Protein AF-A0A1Y1IPX4-F1 (afdb_monomer)

Foldseek 3Di:
DDPVVVVVVVVVVVCVVVVVDDDDDDDPLRPLCCLVVHDDDPVSNVVSCVVVVPD

Solvent-accessible surface area (backbone atoms only — not comparable to full-atom values): 3576 Å² total; per-residue (Å²): 134,61,69,71,60,54,53,52,52,53,52,54,51,52,40,40,75,68,68,76,48,82,92,74,93,72,55,83,92,69,47,49,69,44,69,82,77,46,94,62,56,72,69,60,39,52,54,30,42,63,73,70,66,69,127

Sequence (55 aa):
RSKHIDVIHHFARERVARSGVAFAYCRTEDMTADIMTKALGPGKFKKCKSEIEIA

Mean predicted aligned error: 5.99 Å

pLDDT: mean 87.62, std 8.82, range [45.84, 94.38]

Structure (mmCIF, N/CA/C/O backbone):
data_AF-A0A1Y1IPX4-F1
#
_entry.id   AF-A0A1Y1IPX4-F1
#
loop_
_atom_site.group_PDB
_atom_site.id
_atom_site.type_symbol
_atom_site.label_atom_id
_atom_site.label_alt_id
_atom_site.label_comp_id
_atom_site.label_asym_id
_atom_site.label_entity_id
_atom_site.label_seq_id
_atom_site.pdbx_PDB_ins_code
_atom_site.Cartn_x
_atom_site.Cartn_y
_atom_site.Cartn_z
_atom_site.occupancy
_atom_site.B_iso_or_equiv
_atom_site.auth_seq_id
_atom_site.auth_comp_id
_atom_site.auth_asym_id
_atom_site.auth_atom_id
_atom_site.pdbx_PDB_model_num
ATOM 1 N N . ARG A 1 1 ? 8.196 20.161 -10.621 1.00 62.09 1 ARG A N 1
ATOM 2 C CA . ARG A 1 1 ? 8.259 18.700 -10.861 1.00 62.09 1 ARG A CA 1
ATOM 3 C C . ARG A 1 1 ? 9.043 18.074 -9.712 1.00 62.09 1 ARG A C 1
ATOM 5 O O . ARG A 1 1 ? 10.231 18.342 -9.583 1.00 62.09 1 ARG A O 1
ATOM 12 N N . SER A 1 2 ? 8.361 17.380 -8.803 1.00 81.12 2 SER A N 1
ATOM 13 C CA . SER A 1 2 ? 8.976 16.888 -7.568 1.00 81.12 2 SER A CA 1
ATOM 14 C C . SER A 1 2 ? 9.701 15.573 -7.833 1.00 81.12 2 SER A C 1
ATOM 16 O O . SER A 1 2 ? 9.052 14.570 -8.112 1.00 81.12 2 SER A O 1
ATOM 18 N N . LYS A 1 3 ? 11.034 15.570 -7.706 1.00 87.75 3 LYS A N 1
ATOM 19 C CA . LYS A 1 3 ? 11.904 14.417 -8.008 1.00 87.75 3 LYS A CA 1
ATOM 20 C C . LYS A 1 3 ? 11.410 13.097 -7.396 1.00 87.75 3 LYS A C 1
ATOM 22 O O . LYS A 1 3 ? 11.515 12.057 -8.035 1.00 87.75 3 LYS A O 1
ATOM 27 N N . HIS A 1 4 ? 10.846 13.132 -6.187 1.00 89.06 4 HIS A N 1
ATOM 28 C CA . HIS A 1 4 ? 10.329 11.935 -5.518 1.00 89.06 4 HIS A CA 1
ATOM 29 C C . HIS A 1 4 ? 9.148 11.290 -6.266 1.00 89.06 4 HIS A C 1
ATOM 31 O O . HIS A 1 4 ? 9.076 10.067 -6.342 1.00 89.06 4 HIS A O 1
ATOM 37 N N . ILE A 1 5 ? 8.265 12.090 -6.874 1.00 89.25 5 ILE A N 1
ATOM 38 C CA . ILE A 1 5 ? 7.121 11.591 -7.649 1.00 89.25 5 ILE A CA 1
ATOM 39 C C . ILE A 1 5 ? 7.624 10.897 -8.914 1.00 89.25 5 ILE A C 1
ATOM 41 O O . ILE A 1 5 ? 7.182 9.794 -9.232 1.00 89.25 5 ILE A O 1
ATOM 45 N N . ASP A 1 6 ? 8.577 11.511 -9.615 1.00 89.38 6 ASP A N 1
ATOM 46 C CA . ASP A 1 6 ? 9.111 10.974 -10.869 1.00 89.38 6 ASP A CA 1
ATOM 47 C C . ASP A 1 6 ? 9.834 9.644 -10.688 1.00 89.38 6 ASP A C 1
ATOM 49 O O . ASP A 1 6 ? 9.653 8.730 -11.492 1.00 89.38 6 ASP A O 1
ATOM 53 N N . VAL A 1 7 ? 10.630 9.529 -9.622 1.00 92.62 7 VAL A N 1
ATOM 54 C CA . VAL A 1 7 ? 11.361 8.299 -9.299 1.00 92.62 7 VAL A CA 1
ATOM 55 C C . VAL A 1 7 ? 10.386 7.147 -9.044 1.00 92.62 7 VAL A C 1
ATOM 57 O O . VAL A 1 7 ? 10.561 6.070 -9.612 1.00 92.62 7 VAL A O 1
ATOM 60 N N . ILE A 1 8 ? 9.322 7.383 -8.266 1.00 91.62 8 ILE A N 1
ATOM 61 C CA . ILE A 1 8 ? 8.299 6.364 -7.976 1.00 91.62 8 ILE A CA 1
ATOM 62 C C . ILE A 1 8 ? 7.575 5.933 -9.257 1.00 91.62 8 ILE A C 1
ATOM 64 O O . ILE A 1 8 ? 7.390 4.739 -9.493 1.00 91.62 8 ILE A O 1
ATOM 68 N N . HIS A 1 9 ? 7.201 6.884 -10.117 1.00 91.06 9 HIS A N 1
ATOM 69 C CA . HIS A 1 9 ? 6.514 6.567 -11.372 1.00 91.06 9 HIS A CA 1
ATOM 70 C C . HIS A 1 9 ? 7.398 5.776 -12.336 1.00 91.06 9 HIS A C 1
ATOM 72 O O . HIS A 1 9 ? 6.917 4.840 -12.978 1.00 91.06 9 HIS A O 1
ATOM 78 N N . HIS A 1 10 ? 8.679 6.135 -12.449 1.00 92.69 10 HIS A N 1
ATOM 79 C CA . HIS A 1 10 ? 9.611 5.407 -13.304 1.00 92.69 10 HIS A CA 1
ATOM 80 C C . HIS A 1 10 ? 9.786 3.963 -12.823 1.00 92.69 10 HIS A C 1
ATOM 82 O O . HIS A 1 10 ? 9.639 3.032 -13.612 1.00 92.69 10 HIS A O 1
ATOM 88 N N . PHE A 1 11 ? 9.981 3.782 -11.516 1.00 91.88 11 PHE A N 1
ATOM 89 C CA . PHE A 1 11 ? 10.084 2.468 -10.891 1.00 91.88 11 PHE A CA 1
ATOM 90 C C . PHE A 1 11 ? 8.837 1.607 -11.131 1.00 91.88 11 PHE A C 1
ATOM 92 O O . PHE A 1 11 ? 8.946 0.462 -11.565 1.00 91.88 11 PHE A O 1
ATOM 99 N N . ALA A 1 12 ? 7.643 2.161 -10.902 1.00 91.62 12 ALA A N 1
ATOM 100 C CA . ALA A 1 12 ? 6.383 1.454 -11.121 1.00 91.62 12 ALA A CA 1
ATOM 101 C C . ALA A 1 12 ? 6.231 0.977 -12.577 1.00 91.62 12 ALA A C 1
ATOM 103 O O . ALA A 1 12 ? 5.887 -0.180 -12.819 1.00 91.62 12 ALA A O 1
ATOM 104 N N . ARG A 1 13 ? 6.539 1.845 -13.551 1.00 92.75 13 ARG A N 1
ATOM 105 C CA . ARG A 1 13 ? 6.473 1.507 -14.983 1.00 92.75 13 ARG A CA 1
ATOM 106 C C . ARG A 1 13 ? 7.474 0.423 -15.371 1.00 92.75 13 ARG A C 1
ATOM 108 O O . ARG A 1 13 ? 7.119 -0.477 -16.126 1.00 92.75 13 ARG A O 1
ATOM 115 N N . GLU A 1 14 ? 8.691 0.477 -14.837 1.00 94.38 14 GLU A N 1
ATOM 116 C CA . GLU A 1 14 ? 9.716 -0.536 -15.100 1.00 94.38 14 GLU A CA 1
ATO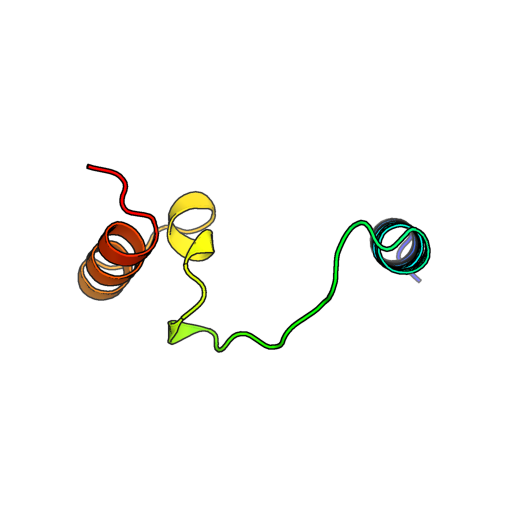M 117 C C . GLU A 1 14 ? 9.271 -1.930 -14.626 1.00 94.38 14 GLU A C 1
ATOM 119 O O . GLU A 1 14 ? 9.483 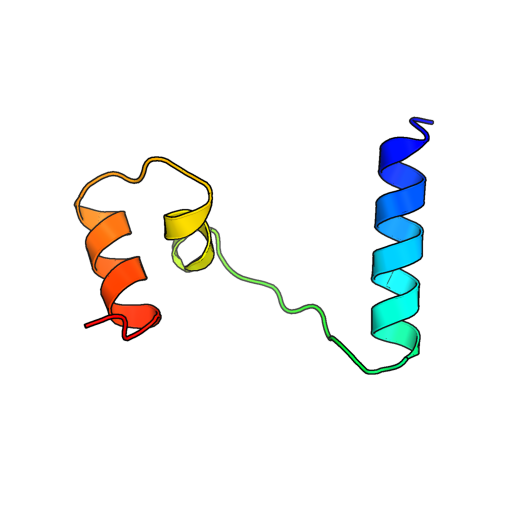-2.925 -15.321 1.00 94.38 14 GLU A O 1
ATOM 124 N N . ARG A 1 15 ? 8.606 -2.021 -13.467 1.00 94.19 15 ARG A N 1
ATOM 125 C CA . ARG A 1 15 ? 8.121 -3.304 -12.930 1.00 94.19 15 ARG A CA 1
ATOM 126 C C . ARG A 1 15 ? 6.992 -3.909 -13.752 1.00 94.19 15 ARG A C 1
ATOM 128 O O . ARG A 1 15 ? 6.968 -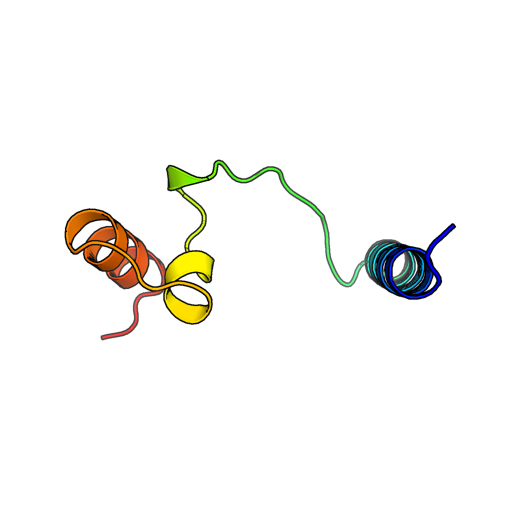5.128 -13.918 1.00 94.19 15 ARG A O 1
ATOM 135 N N . VAL A 1 16 ? 6.118 -3.071 -14.303 1.00 93.69 16 VAL A N 1
ATOM 136 C CA . VAL A 1 16 ? 5.089 -3.514 -15.253 1.00 93.69 16 VAL A CA 1
ATOM 137 C C . VAL A 1 16 ? 5.719 -3.975 -16.565 1.00 93.69 16 VAL A C 1
ATOM 139 O O . VAL A 1 16 ? 5.350 -5.026 -17.077 1.00 93.69 16 VAL A O 1
ATOM 142 N N . ALA A 1 17 ? 6.703 -3.236 -17.090 1.00 93.06 17 ALA A N 1
ATOM 143 C CA . ALA A 1 17 ? 7.387 -3.590 -18.336 1.00 93.06 17 ALA A CA 1
ATOM 144 C C . ALA A 1 17 ? 8.142 -4.927 -18.244 1.00 93.06 17 ALA A C 1
ATOM 146 O O . ALA A 1 17 ? 8.221 -5.662 -19.222 1.00 93.06 17 ALA A O 1
ATOM 147 N N . ARG A 1 18 ? 8.655 -5.269 -17.056 1.00 94.31 18 ARG A N 1
ATOM 148 C CA . ARG A 1 18 ? 9.272 -6.573 -16.760 1.00 94.31 18 ARG A CA 1
ATOM 149 C C . ARG A 1 18 ? 8.247 -7.690 -16.493 1.00 94.31 18 ARG A C 1
ATOM 151 O O . ARG A 1 18 ? 8.649 -8.776 -16.091 1.00 94.31 18 ARG A O 1
ATOM 158 N N . SER A 1 19 ? 6.947 -7.418 -16.651 1.00 87.69 19 SER A N 1
ATOM 159 C CA . SER A 1 19 ? 5.828 -8.337 -16.380 1.00 87.69 19 SER A CA 1
ATOM 160 C C . SER A 1 19 ? 5.809 -8.932 -14.965 1.00 87.69 19 SER A C 1
ATOM 162 O O . SER A 1 19 ? 5.168 -9.950 -14.729 1.00 87.69 19 SER A O 1
ATOM 164 N N . GLY A 1 20 ? 6.490 -8.296 -14.006 1.00 85.81 20 GLY A N 1
ATOM 165 C CA . GLY A 1 20 ? 6.538 -8.766 -12.619 1.00 85.81 20 GLY A CA 1
ATOM 166 C C . GLY A 1 20 ? 5.319 -8.354 -11.794 1.00 85.81 20 GLY A C 1
ATOM 167 O O . GLY A 1 20 ? 5.056 -8.952 -10.757 1.00 85.81 20 GLY A O 1
ATOM 168 N N . VAL A 1 21 ? 4.588 -7.325 -12.237 1.00 90.12 21 VAL A N 1
ATOM 169 C CA . VAL A 1 21 ? 3.377 -6.802 -11.586 1.00 90.12 21 VAL A CA 1
ATOM 170 C C . VAL A 1 21 ? 2.414 -6.227 -12.625 1.00 90.12 21 VAL A C 1
ATOM 172 O O . VA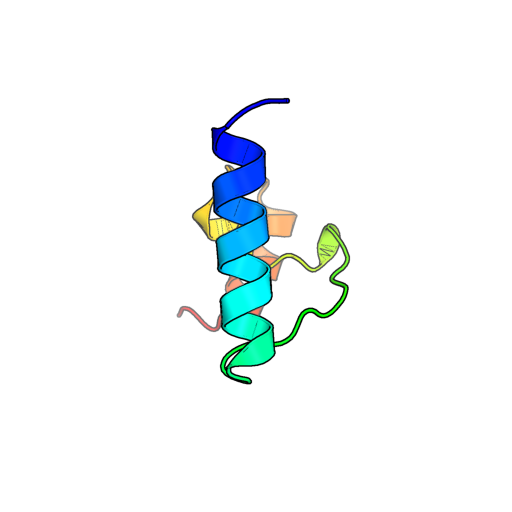L A 1 21 ? 2.837 -5.749 -13.678 1.00 90.12 21 VAL A O 1
ATOM 175 N N . ALA A 1 22 ? 1.123 -6.211 -12.300 1.00 91.38 22 ALA A N 1
ATOM 176 C CA . ALA A 1 22 ? 0.083 -5.532 -13.066 1.00 91.38 22 ALA A CA 1
ATOM 177 C C . ALA A 1 22 ? -0.733 -4.619 -12.143 1.00 91.38 22 ALA A C 1
ATOM 179 O O . ALA A 1 22 ? -0.880 -4.898 -10.953 1.00 91.38 22 ALA A O 1
ATOM 180 N N . PHE A 1 23 ? -1.266 -3.529 -12.691 1.00 89.69 23 PHE A N 1
ATOM 181 C CA . PHE A 1 23 ? -2.152 -2.634 -11.954 1.00 89.69 23 PHE A CA 1
ATOM 182 C C . PHE A 1 23 ? -3.608 -3.008 -12.217 1.00 89.69 23 PHE A C 1
ATOM 184 O O . PHE A 1 23 ? -4.041 -3.059 -13.365 1.00 89.69 23 PHE A O 1
ATOM 191 N N . ALA A 1 24 ? -4.360 -3.217 -11.142 1.00 91.88 24 ALA A N 1
ATOM 192 C CA . ALA A 1 24 ? -5.805 -3.370 -11.170 1.00 91.88 24 ALA A CA 1
ATOM 193 C C . ALA A 1 24 ? -6.434 -2.299 -10.279 1.00 91.88 24 ALA A C 1
ATOM 195 O O . ALA A 1 24 ? -5.881 -1.933 -9.239 1.00 91.88 24 ALA A O 1
ATOM 196 N N . TYR A 1 25 ? -7.587 -1.784 -10.696 1.00 93.31 25 TYR A N 1
ATOM 197 C CA . TYR A 1 25 ? -8.351 -0.877 -9.855 1.00 93.31 25 TYR A CA 1
ATOM 198 C C . TYR A 1 25 ? -8.902 -1.632 -8.640 1.00 93.31 25 TYR A C 1
ATOM 200 O O . TYR A 1 25 ? -9.475 -2.710 -8.781 1.00 93.31 25 TYR A O 1
ATOM 208 N N . CYS A 1 26 ? -8.754 -1.038 -7.458 1.00 90.62 26 CYS A N 1
ATOM 209 C CA . CYS A 1 26 ? -9.335 -1.523 -6.215 1.00 90.62 26 CYS A CA 1
ATOM 210 C C . CYS A 1 26 ? -10.091 -0.372 -5.547 1.00 90.62 26 CYS A C 1
ATOM 212 O O . CYS A 1 26 ? -9.563 0.738 -5.417 1.00 90.62 26 CYS A O 1
ATOM 214 N N . ARG A 1 27 ? -11.339 -0.625 -5.142 1.00 92.62 27 ARG A N 1
ATOM 215 C CA . ARG A 1 27 ? -12.150 0.362 -4.420 1.00 92.62 27 ARG A CA 1
ATOM 216 C C . ARG A 1 27 ? -11.550 0.595 -3.037 1.00 92.62 27 ARG A C 1
ATOM 218 O O . ARG A 1 27 ? -11.086 -0.334 -2.389 1.00 92.62 27 ARG A O 1
ATOM 225 N N . THR A 1 28 ? -11.644 1.820 -2.530 1.00 88.12 28 THR A N 1
ATOM 226 C CA . THR A 1 28 ? -11.123 2.186 -1.199 1.00 88.12 28 THR A CA 1
ATOM 227 C C . THR A 1 28 ? -11.680 1.317 -0.065 1.00 88.12 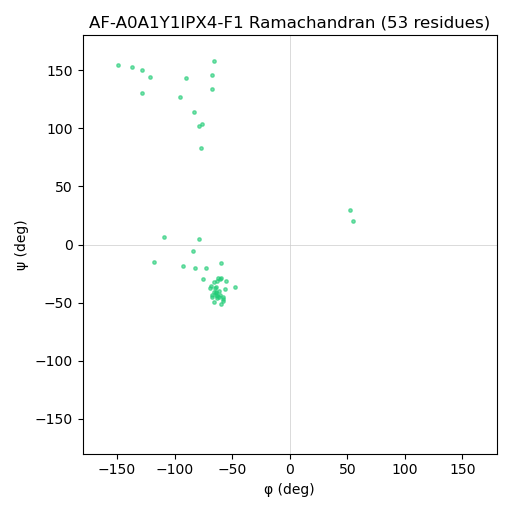28 THR A C 1
ATOM 229 O O . THR A 1 28 ? -11.003 1.079 0.935 1.00 88.12 28 THR A O 1
ATOM 232 N N . GLU A 1 29 ? -12.918 0.842 -0.198 1.00 86.62 29 GLU A N 1
ATOM 233 C CA . GLU A 1 29 ? -13.580 -0.030 0.782 1.00 86.62 29 GLU A CA 1
ATOM 234 C C . GLU A 1 29 ? -13.042 -1.465 0.792 1.00 86.62 29 GLU A C 1
ATOM 236 O O . GLU A 1 29 ? -13.212 -2.166 1.789 1.00 86.62 29 GLU A O 1
ATOM 241 N N . ASP A 1 30 ? -12.386 -1.874 -0.293 1.00 88.62 30 ASP A N 1
ATOM 242 C CA . ASP A 1 30 ? -11.820 -3.210 -0.509 1.00 88.62 30 ASP A CA 1
ATOM 243 C C . ASP A 1 30 ? -10.278 -3.178 -0.462 1.00 88.62 30 ASP A C 1
ATOM 245 O O . ASP A 1 30 ? -9.608 -4.163 -0.754 1.00 88.62 30 ASP A O 1
ATOM 249 N N . MET A 1 31 ? -9.681 -2.032 -0.104 1.00 91.38 31 MET A N 1
ATOM 250 C CA . MET A 1 31 ? -8.230 -1.875 -0.003 1.00 91.38 31 MET A CA 1
ATOM 251 C C . MET A 1 31 ? -7.708 -2.521 1.283 1.00 91.38 31 MET A C 1
ATOM 253 O O . MET A 1 31 ? -7.475 -1.853 2.292 1.00 91.38 31 MET A O 1
ATOM 257 N N . THR A 1 32 ? -7.495 -3.833 1.238 1.00 90.69 32 THR A N 1
ATOM 258 C CA . THR A 1 32 ? -7.092 -4.641 2.395 1.00 90.69 32 THR A CA 1
ATOM 259 C C . THR A 1 32 ? -5.747 -4.210 2.998 1.00 90.69 32 THR A C 1
ATOM 261 O O . THR A 1 32 ? -5.559 -4.279 4.211 1.00 90.69 32 THR A O 1
ATOM 264 N N . ALA A 1 33 ? -4.842 -3.659 2.178 1.00 90.69 33 ALA A N 1
ATOM 265 C CA . ALA A 1 33 ? -3.551 -3.103 2.605 1.00 90.69 33 ALA A CA 1
ATOM 266 C C . ALA A 1 33 ? -3.668 -1.944 3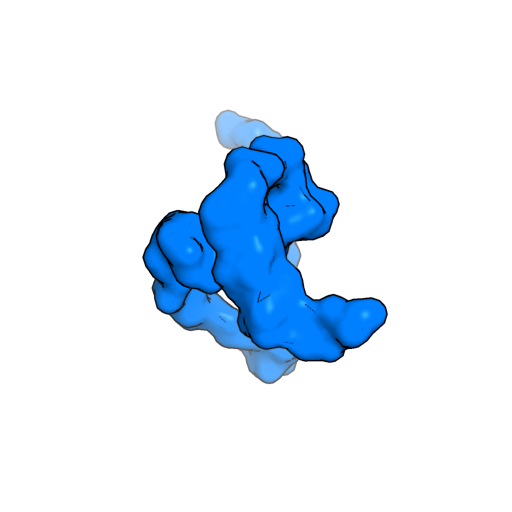.618 1.00 90.69 33 ALA A C 1
ATOM 268 O O . ALA A 1 33 ? -2.694 -1.603 4.298 1.00 90.69 33 ALA A O 1
ATOM 269 N N . ASP A 1 34 ? -4.854 -1.344 3.756 1.00 92.19 34 ASP A N 1
ATOM 270 C CA . ASP A 1 34 ? -5.104 -0.298 4.743 1.00 92.19 34 ASP A CA 1
ATOM 271 C C . ASP A 1 34 ? -4.853 -0.774 6.180 1.00 92.19 34 ASP A C 1
ATOM 273 O O . ASP A 1 34 ? -4.453 0.037 7.013 1.00 92.19 34 ASP A O 1
ATOM 277 N N . ILE A 1 35 ? -5.017 -2.071 6.475 1.00 91.94 35 ILE A N 1
ATOM 278 C CA . ILE A 1 35 ? -4.770 -2.616 7.820 1.00 91.94 35 ILE A CA 1
ATOM 279 C C . ILE A 1 35 ? -3.311 -2.449 8.270 1.00 91.94 35 ILE A C 1
ATOM 281 O O . ILE A 1 35 ? -3.046 -2.329 9.461 1.00 91.94 35 ILE A O 1
ATOM 285 N N . MET A 1 36 ? -2.368 -2.416 7.323 1.00 88.94 36 MET A N 1
ATOM 286 C CA . MET A 1 36 ? -0.932 -2.308 7.604 1.00 88.94 36 MET A CA 1
ATOM 287 C C . MET A 1 36 ? -0.431 -0.860 7.596 1.00 88.94 36 MET A C 1
ATOM 289 O O . MET A 1 36 ? 0.658 -0.582 8.086 1.00 88.94 36 MET A O 1
ATOM 293 N N . THR A 1 37 ? -1.192 0.059 6.999 1.00 92.81 37 THR A N 1
ATOM 294 C CA . THR A 1 37 ? -0.723 1.422 6.691 1.00 92.81 37 THR A CA 1
ATOM 295 C C . THR A 1 37 ? -1.508 2.513 7.410 1.00 92.81 37 THR A C 1
ATOM 297 O O . THR A 1 37 ? -1.057 3.658 7.452 1.00 92.81 37 THR A O 1
ATOM 300 N N . LYS A 1 38 ? -2.678 2.188 7.974 1.00 89.75 38 LYS A N 1
ATOM 301 C CA . LYS A 1 38 ? -3.598 3.149 8.589 1.00 89.75 38 LYS A CA 1
ATOM 302 C C . LYS A 1 38 ? -4.151 2.617 9.908 1.00 89.75 38 LYS A C 1
ATOM 304 O O . LYS A 1 38 ? -4.348 1.420 10.087 1.00 89.75 38 LYS A O 1
ATOM 309 N N . ALA A 1 39 ? -4.502 3.536 10.805 1.00 89.25 39 ALA A N 1
ATOM 310 C CA . ALA A 1 39 ? -5.342 3.221 11.955 1.00 89.25 39 ALA A CA 1
ATOM 311 C C . ALA A 1 39 ? -6.802 3.086 11.489 1.00 89.25 39 ALA A C 1
ATOM 313 O O . ALA A 1 39 ? -7.459 4.080 11.175 1.00 89.25 39 ALA A O 1
ATOM 314 N N . LEU A 1 40 ? -7.294 1.851 11.386 1.00 88.31 40 LEU A N 1
ATOM 315 C CA . LEU A 1 40 ? -8.648 1.557 10.920 1.00 88.31 40 LEU A CA 1
ATOM 316 C C . LEU A 1 40 ? -9.660 1.505 12.067 1.00 88.31 40 LEU A C 1
ATOM 318 O O . LEU A 1 40 ? -9.380 0.976 13.139 1.00 88.31 40 LEU A O 1
ATOM 322 N N . GLY A 1 41 ? -10.879 1.987 11.807 1.00 89.38 41 GLY A N 1
ATOM 323 C CA . GLY A 1 41 ? -12.013 1.759 12.701 1.00 89.38 41 GLY A CA 1
ATOM 324 C C . GLY A 1 41 ? -12.404 0.269 12.765 1.00 89.38 41 GLY A C 1
ATOM 325 O O . GLY A 1 41 ? -12.139 -0.472 11.810 1.00 89.38 41 GLY A O 1
ATOM 326 N N . PRO A 1 42 ? -13.087 -0.184 13.834 1.00 88.44 42 PRO A N 1
ATOM 327 C CA . PRO A 1 42 ? -13.291 -1.611 14.116 1.00 88.44 42 PRO A CA 1
ATOM 328 C C . PRO A 1 42 ? -13.952 -2.408 12.981 1.00 88.44 42 PRO A C 1
ATOM 330 O O . PRO A 1 42 ? -13.566 -3.544 12.713 1.00 88.44 42 PRO A O 1
ATOM 333 N N . GLY A 1 43 ? -14.922 -1.809 12.280 1.00 88.94 43 GLY A N 1
ATOM 334 C CA . GLY A 1 43 ? -15.625 -2.464 11.172 1.00 88.94 43 GLY A CA 1
ATOM 335 C C . GLY A 1 43 ? -14.715 -2.756 9.976 1.00 88.94 43 GLY A C 1
ATOM 336 O O . GLY A 1 43 ? -14.655 -3.892 9.507 1.00 88.94 43 GLY A O 1
ATOM 337 N N . LYS A 1 44 ? -13.952 -1.750 9.522 1.00 86.88 44 LYS A N 1
ATOM 338 C CA . LYS A 1 44 ? -13.022 -1.912 8.395 1.00 86.88 44 LYS A CA 1
ATOM 339 C C . LYS A 1 44 ? -11.844 -2.808 8.775 1.00 86.88 44 LYS A C 1
ATOM 341 O O . L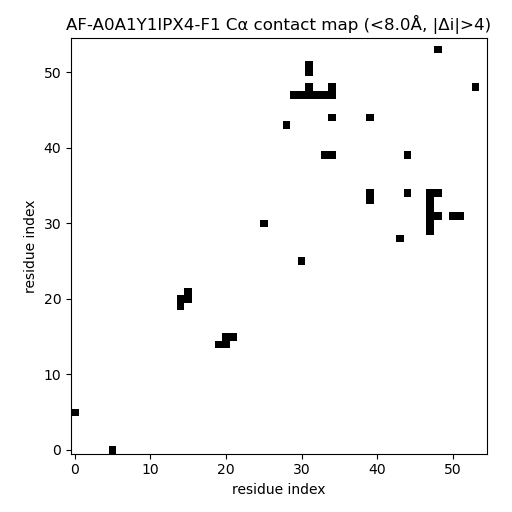YS A 1 44 ? -11.444 -3.645 7.976 1.00 86.88 44 LYS A O 1
ATOM 346 N N . PHE A 1 45 ? -11.355 -2.701 10.012 1.00 87.75 45 PHE A N 1
ATOM 347 C CA . PHE A 1 45 ? -10.306 -3.578 10.527 1.00 87.75 45 PHE A CA 1
ATOM 348 C C . PHE A 1 45 ? -10.716 -5.056 10.477 1.00 87.75 45 PHE A C 1
ATOM 350 O O . PHE A 1 45 ? -9.961 -5.879 9.970 1.00 87.75 45 PHE A O 1
ATOM 357 N N . LYS A 1 46 ? -11.929 -5.397 10.936 1.00 88.81 46 LYS A N 1
ATOM 358 C CA . LYS A 1 46 ? -12.421 -6.784 10.918 1.00 88.81 46 LYS A CA 1
ATOM 359 C C . LYS A 1 46 ? -12.573 -7.327 9.493 1.00 88.81 46 LYS A C 1
ATOM 361 O O . LYS A 1 46 ? -12.145 -8.450 9.248 1.00 88.81 46 LYS A O 1
ATOM 366 N N . LYS A 1 47 ? -13.123 -6.525 8.569 1.00 89.06 47 LYS A N 1
ATOM 367 C CA . LYS A 1 47 ? -13.245 -6.882 7.143 1.00 89.06 47 LYS A CA 1
ATOM 368 C C . LYS A 1 47 ? -11.871 -7.146 6.520 1.00 89.06 47 LYS A C 1
ATOM 370 O O . LYS A 1 47 ? -11.647 -8.213 5.956 1.00 89.06 47 LYS A O 1
ATOM 375 N N . CYS A 1 48 ? -10.927 -6.218 6.688 1.00 89.44 48 CYS A N 1
ATOM 376 C CA . CYS A 1 48 ? -9.589 -6.395 6.135 1.00 89.44 48 CYS A CA 1
ATOM 377 C C . CYS A 1 48 ? -8.852 -7.576 6.787 1.00 89.44 48 CYS A C 1
ATOM 379 O O . CYS A 1 48 ? -8.181 -8.322 6.086 1.00 89.44 48 CYS A O 1
ATOM 381 N N . LYS A 1 49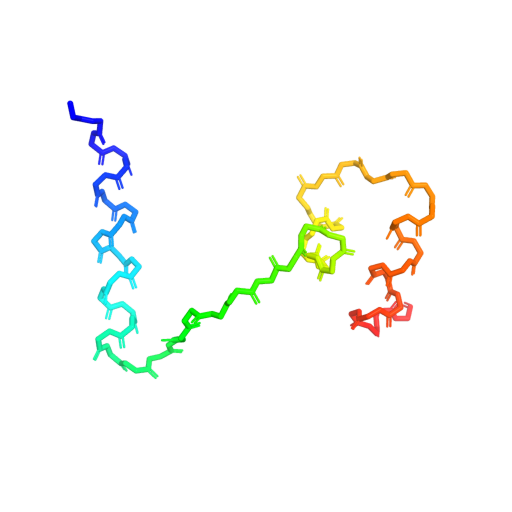 ? -9.018 -7.807 8.100 1.00 86.69 49 LYS A N 1
ATOM 382 C CA . LYS A 1 49 ? -8.420 -8.968 8.779 1.00 86.69 49 LYS A CA 1
ATOM 383 C C . LYS A 1 49 ? -8.925 -10.286 8.182 1.00 86.69 49 LYS A C 1
ATOM 385 O O . LYS A 1 49 ? -8.116 -11.178 7.952 1.00 86.69 49 LYS A O 1
ATOM 390 N N . SER A 1 50 ? -10.229 -10.406 7.915 1.00 86.94 50 SER A N 1
ATOM 391 C CA . SER A 1 50 ? -10.774 -11.625 7.304 1.00 86.94 50 SER A CA 1
ATOM 392 C C . SER A 1 50 ? -10.272 -11.862 5.880 1.00 86.94 50 SER A C 1
ATOM 394 O O . SER A 1 50 ? -10.101 -13.008 5.496 1.00 86.94 50 SER A O 1
ATOM 396 N N . GLU A 1 51 ? -10.010 -10.802 5.112 1.00 85.81 51 GLU A N 1
ATOM 397 C CA . GLU A 1 51 ? -9.551 -10.915 3.721 1.00 85.81 51 GLU A CA 1
ATOM 398 C C . GLU A 1 51 ? -8.075 -11.326 3.587 1.00 85.81 51 GLU A C 1
ATOM 400 O O . GLU A 1 51 ? -7.727 -11.964 2.601 1.00 85.81 51 GLU A O 1
ATOM 405 N N . ILE A 1 52 ? -7.204 -10.986 4.550 1.00 84.44 52 ILE A N 1
ATOM 406 C CA . ILE A 1 52 ? -5.786 -11.411 4.518 1.00 84.44 52 ILE A CA 1
ATOM 407 C C . ILE A 1 52 ? -5.599 -12.827 5.108 1.00 84.44 52 ILE A C 1
ATOM 409 O O . ILE A 1 52 ? -4.496 -13.357 5.067 1.00 84.44 52 ILE A O 1
ATOM 413 N N . GLU A 1 53 ? -6.645 -13.456 5.663 1.00 66.81 53 GLU A N 1
ATOM 414 C CA . GLU A 1 53 ? -6.554 -14.761 6.351 1.00 66.81 53 GLU A CA 1
ATOM 415 C C . GLU A 1 53 ? -5.465 -14.815 7.446 1.00 66.81 53 GLU A C 1
ATOM 417 O O . GLU A 1 53 ? -4.901 -15.866 7.748 1.00 66.81 53 GLU A O 1
ATOM 422 N N . ILE A 1 54 ? -5.158 -13.682 8.087 1.00 59.12 54 ILE A N 1
ATOM 423 C CA . ILE A 1 54 ? -4.250 -13.678 9.239 1.00 59.12 54 ILE A CA 1
ATOM 424 C C . ILE A 1 54 ? -5.055 -14.160 10.450 1.00 59.12 54 ILE A C 1
ATOM 426 O O . ILE A 1 54 ? -5.857 -13.393 10.994 1.00 59.12 54 ILE A O 1
ATOM 430 N N . ALA A 1 55 ? -4.865 -15.426 10.834 1.00 45.84 55 ALA A N 1
ATOM 431 C CA . ALA A 1 55 ? -5.411 -16.025 12.057 1.00 45.84 55 AL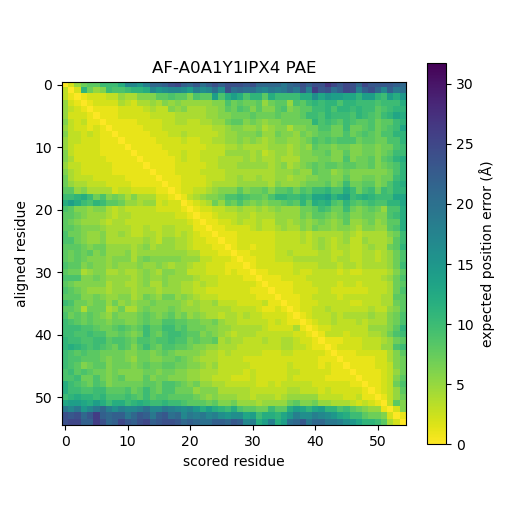A A CA 1
ATOM 432 C C . ALA A 1 55 ? -4.977 -15.227 13.303 1.00 45.84 55 ALA A C 1
ATOM 434 O O . ALA A 1 55 ? -3.754 -15.122 13.538 1.00 45.84 55 ALA A O 1
#

Organism: Klebsormidium nitens (NCBI:txid105231)

Radius of gyration: 15.07 Å; Cα contacts (8 Å, |Δi|>4): 22; chains: 1; bounding box: 28×35×32 Å

Secondary structure (DSSP, 8-state):
--HHHHHHHHHHHHHHHTTS-------GGG-TTHHHHS---HHHHHHHHHHTT--